Protein AF-A0A7Y0AXZ8-F1 (afdb_monomer)

Mean predicted aligned error: 7.58 Å

Organism: NCBI:txid2728849

Secondary structure (DSSP, 8-state):
-------SS-------TT--HHHHHHHHHHHHHHTT----SHHHHHHH-----TTTT---HHHHHHHHHHHHHHHHTT--

InterPro domains:
  IPR025582 YARHG domain [PF13308] (10-74)
  IPR025582 YARHG domain [SM01324] (1-75)
  IPR038434 YARHG domain superfamily [G3DSA:1.20.58.1690] (7-75)

Radius of gyration: 14.55 Å; Cα contacts (8 Å, |Δi|>4): 70; chains: 1; bounding box: 35×20×44 Å

Solvent-accessible surface area (backbone atoms only — not comparable to full-atom values): 4900 Å² total; per-residue (Å²): 142,83,85,79,91,71,74,101,69,86,90,69,91,74,74,62,83,86,48,51,59,69,50,41,52,47,56,46,48,48,58,32,42,78,24,14,24,63,46,83,50,68,71,52,28,74,76,64,37,55,28,74,40,91,67,54,37,63,68,54,76,68,54,47,53,53,42,54,51,43,52,51,49,31,49,75,72,65,65,108

pLDDT: mean 85.9, std 17.28, range [42.22, 96.94]

Foldseek 3Di:
DDDDP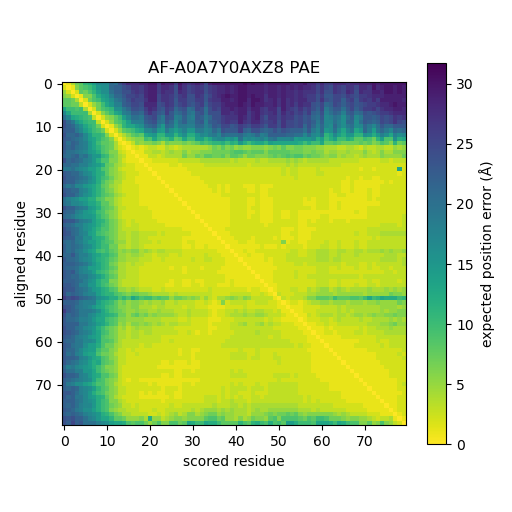DDPDDPDPDPLLPDDLVRLVVVLLVLQLVQQAQDDDPVSCVVSNRSHDPVRSDDDPVNVVVNVVSVVSCVVNVVD

Structure (mmCIF, N/CA/C/O backbone):
data_AF-A0A7Y0AXZ8-F1
#
_entry.id   AF-A0A7Y0AXZ8-F1
#
loop_
_atom_site.group_PDB
_atom_site.id
_atom_site.type_symbol
_atom_site.label_atom_id
_atom_site.label_alt_id
_atom_site.label_comp_id
_atom_site.label_asym_id
_atom_site.label_entity_id
_atom_site.label_seq_id
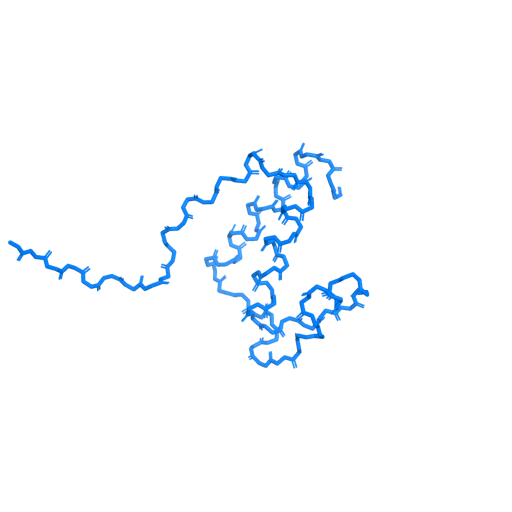_atom_site.pdbx_PDB_ins_code
_atom_site.Cartn_x
_atom_site.Cartn_y
_atom_site.Cartn_z
_atom_site.occupancy
_atom_site.B_iso_or_equiv
_atom_site.auth_seq_id
_atom_site.auth_comp_id
_atom_site.auth_asym_id
_atom_site.auth_atom_id
_atom_site.pdbx_PDB_model_num
ATOM 1 N N . MET A 1 1 ? -25.985 -7.495 -32.736 1.00 42.22 1 MET A N 1
ATOM 2 C CA . MET A 1 1 ? -24.965 -8.150 -31.891 1.00 42.22 1 MET A CA 1
ATOM 3 C C . MET A 1 1 ? -23.668 -7.389 -32.089 1.00 42.22 1 MET A C 1
ATOM 5 O O . MET A 1 1 ? -23.116 -7.458 -33.176 1.00 42.22 1 MET A O 1
ATOM 9 N N . VAL A 1 2 ? -23.244 -6.590 -31.113 1.00 44.47 2 VAL A N 1
ATOM 10 C CA . VAL A 1 2 ? -21.955 -5.887 -31.164 1.00 44.47 2 VAL A CA 1
ATOM 11 C C . VAL A 1 2 ? -21.192 -6.328 -29.925 1.00 44.47 2 VAL A C 1
ATOM 13 O O . VAL A 1 2 ? -21.618 -6.053 -28.807 1.00 44.47 2 VAL A O 1
ATOM 16 N N . VAL A 1 3 ? -20.130 -7.102 -30.131 1.00 46.28 3 VAL A N 1
ATOM 17 C CA . VAL A 1 3 ? -19.209 -7.525 -29.077 1.00 46.28 3 VAL A CA 1
ATOM 18 C C . VAL A 1 3 ? -18.212 -6.385 -28.900 1.00 46.28 3 VAL A C 1
ATOM 20 O O . VAL A 1 3 ? -17.358 -6.168 -29.754 1.00 46.28 3 VAL A O 1
ATOM 23 N N . GLY A 1 4 ? -18.361 -5.614 -27.824 1.00 49.97 4 GLY A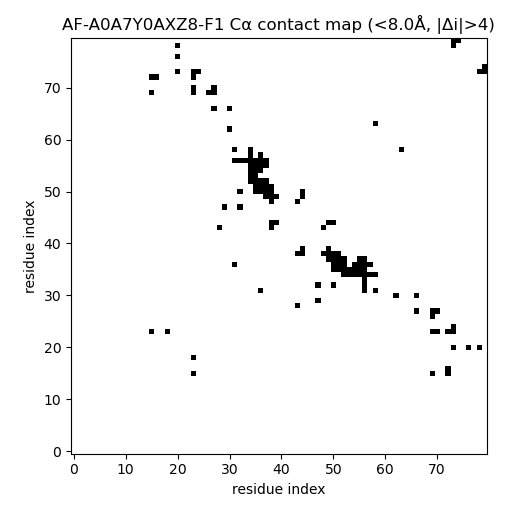 N 1
ATOM 24 C CA . GLY A 1 4 ? -17.369 -4.630 -27.406 1.00 49.97 4 GLY A CA 1
ATOM 25 C C . GLY A 1 4 ? -16.309 -5.308 -26.546 1.00 49.97 4 GLY A C 1
ATOM 26 O O . GLY A 1 4 ? -16.534 -5.541 -25.362 1.00 49.97 4 GLY A O 1
ATOM 27 N N . MET A 1 5 ? -15.163 -5.636 -27.140 1.00 52.06 5 MET A N 1
ATOM 28 C CA . MET A 1 5 ? -13.949 -6.035 -26.423 1.00 52.06 5 MET A CA 1
ATOM 29 C C . MET A 1 5 ? -13.376 -4.802 -25.704 1.00 52.06 5 MET A C 1
ATOM 31 O O . MET A 1 5 ? -12.559 -4.073 -26.258 1.00 52.06 5 MET A O 1
ATOM 35 N N . GLY A 1 6 ? -13.863 -4.537 -24.489 1.00 46.66 6 GLY A N 1
ATOM 36 C CA . GLY A 1 6 ? -13.308 -3.555 -23.558 1.00 46.66 6 GLY A CA 1
ATOM 37 C C . GLY A 1 6 ? -12.338 -4.229 -22.587 1.00 46.66 6 GLY A C 1
ATOM 38 O O . GLY A 1 6 ? -12.658 -5.254 -21.995 1.00 46.66 6 GLY A O 1
ATOM 39 N N . SER A 1 7 ? -11.140 -3.666 -22.476 1.00 45.06 7 SER A N 1
ATOM 40 C CA . SER A 1 7 ? -9.992 -4.093 -21.674 1.00 45.06 7 SER A CA 1
ATOM 41 C C . SER A 1 7 ? -10.329 -4.602 -20.263 1.00 45.06 7 SER A C 1
ATOM 43 O O . SER A 1 7 ? -11.125 -4.004 -19.549 1.00 45.06 7 SER A O 1
ATOM 45 N N . LEU A 1 8 ? -9.633 -5.660 -19.829 1.00 51.03 8 LEU A N 1
ATOM 46 C CA . LEU A 1 8 ? -9.722 -6.340 -18.521 1.00 51.03 8 LEU A CA 1
ATOM 47 C C . LEU A 1 8 ? -9.282 -5.488 -17.299 1.00 51.03 8 LEU A C 1
ATOM 49 O O . LEU A 1 8 ? -8.826 -6.029 -16.294 1.00 51.03 8 LEU A O 1
ATOM 53 N N . GLY A 1 9 ? -9.379 -4.161 -17.366 1.00 50.16 9 GLY A N 1
ATOM 54 C CA . GLY A 1 9 ? -8.954 -3.247 -16.309 1.00 50.16 9 GLY A CA 1
ATOM 55 C C . GLY A 1 9 ? -10.074 -2.292 -15.920 1.00 50.16 9 GLY A C 1
ATOM 56 O O . GLY A 1 9 ? -10.463 -1.451 -16.718 1.00 50.16 9 GLY A O 1
ATOM 57 N N . GLU A 1 10 ? -10.540 -2.415 -14.676 1.00 45.00 10 GLU A N 1
ATOM 58 C CA . GLU A 1 10 ? -11.369 -1.430 -13.962 1.00 45.00 10 GLU A CA 1
ATOM 59 C C . GLU A 1 10 ? -12.835 -1.284 -1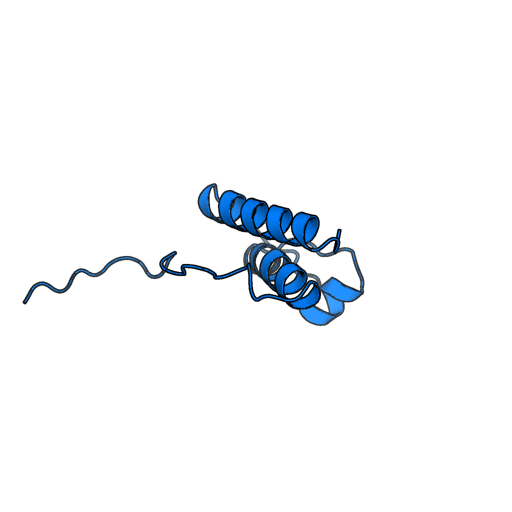4.397 1.00 45.00 10 GLU A C 1
ATOM 61 O O . GLU A 1 10 ? -13.312 -0.207 -14.738 1.00 45.00 10 GLU A O 1
ATOM 66 N N . VAL A 1 11 ? -13.602 -2.360 -14.194 1.00 44.28 11 VAL A N 1
ATOM 67 C CA . VAL A 1 11 ? -15.016 -2.244 -13.793 1.00 44.28 11 VAL A CA 1
ATOM 68 C C . VAL A 1 11 ? -15.227 -3.032 -12.499 1.00 44.28 11 VAL A C 1
ATOM 70 O O . VAL A 1 11 ? -15.933 -4.031 -12.461 1.00 44.28 11 VAL A O 1
ATOM 73 N N . TYR A 1 12 ? -14.563 -2.608 -11.425 1.00 53.84 12 TYR A N 1
ATOM 74 C CA . TYR A 1 12 ? -14.952 -3.018 -10.080 1.00 53.84 12 TYR A CA 1
ATOM 75 C C . TYR A 1 12 ? -15.433 -1.766 -9.354 1.00 53.84 12 TYR A C 1
ATOM 77 O O . TYR A 1 12 ? -14.618 -0.945 -8.928 1.00 53.84 12 TYR A O 1
ATOM 85 N N . ALA A 1 13 ? -16.751 -1.601 -9.243 1.00 56.06 13 ALA A N 1
ATOM 86 C CA . ALA A 1 13 ? -17.317 -0.797 -8.170 1.00 56.06 13 ALA A CA 1
ATOM 87 C C . ALA A 1 13 ? -16.960 -1.536 -6.872 1.00 56.06 13 ALA A C 1
ATOM 89 O O . ALA A 1 13 ? -17.593 -2.523 -6.517 1.00 56.06 13 ALA A O 1
ATOM 90 N N . GLN A 1 14 ? -15.822 -1.182 -6.280 1.00 67.00 14 GLN A N 1
ATOM 91 C CA . GLN A 1 14 ? -15.362 -1.789 -5.038 1.00 67.00 14 GLN A CA 1
ATOM 92 C C . GLN A 1 14 ? -16.139 -1.132 -3.895 1.00 67.00 14 GLN A C 1
ATOM 94 O O . GLN A 1 14 ? -15.931 0.049 -3.612 1.00 67.00 14 GLN A O 1
ATOM 99 N N . ASP A 1 15 ? -17.049 -1.883 -3.276 1.00 80.44 15 ASP A N 1
ATOM 100 C CA . ASP A 1 15 ? -17.830 -1.431 -2.123 1.00 80.44 15 ASP A CA 1
ATOM 101 C C . ASP A 1 15 ? -16.979 -1.520 -0.847 1.00 80.44 15 ASP A C 1
ATOM 103 O O . ASP A 1 15 ? -16.967 -2.527 -0.142 1.00 80.44 15 ASP A O 1
ATOM 107 N N . TYR A 1 16 ? -16.229 -0.454 -0.563 1.00 87.06 16 TYR A N 1
ATOM 108 C CA . TYR A 1 16 ? -15.357 -0.359 0.616 1.00 87.06 16 TYR A CA 1
ATOM 109 C C . TYR A 1 16 ? -16.115 -0.113 1.934 1.00 87.06 16 TYR A C 1
ATOM 111 O O . TYR A 1 16 ? -15.575 -0.387 3.000 1.00 87.06 16 TYR A O 1
ATOM 119 N N . ASP A 1 17 ? -17.361 0.363 1.873 1.00 84.31 17 ASP A N 1
ATOM 120 C CA . ASP A 1 17 ? -18.195 0.692 3.043 1.00 84.31 17 ASP A CA 1
ATOM 121 C C . ASP A 1 17 ? -18.459 -0.526 3.949 1.00 84.31 17 ASP A C 1
ATOM 123 O O . ASP A 1 17 ? -18.368 -0.449 5.172 1.00 84.31 17 ASP A O 1
ATOM 127 N N . GLY A 1 18 ? -18.700 -1.695 3.348 1.00 86.62 18 GLY A N 1
ATOM 128 C CA . GLY A 1 18 ? -18.949 -2.944 4.07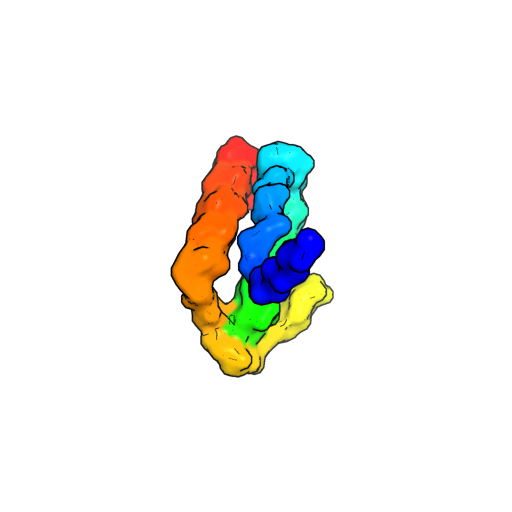6 1.00 86.62 18 GLY A CA 1
ATOM 129 C C . GLY A 1 18 ? -17.689 -3.706 4.501 1.00 86.62 18 GLY A C 1
ATOM 130 O O . GLY A 1 18 ? -17.800 -4.794 5.067 1.00 86.62 18 GLY A O 1
ATOM 131 N N . MET A 1 19 ? -16.495 -3.191 4.197 1.00 92.75 19 MET A N 1
ATOM 132 C CA . MET A 1 19 ? -15.239 -3.870 4.508 1.00 92.75 19 MET A CA 1
ATOM 133 C C . MET A 1 19 ? -14.764 -3.543 5.922 1.00 92.75 19 MET A C 1
ATOM 135 O O . MET A 1 19 ? -14.823 -2.406 6.372 1.00 92.75 19 MET A O 1
ATOM 139 N N . SER A 1 20 ? -14.227 -4.544 6.611 1.00 95.00 20 SER A N 1
ATOM 140 C CA . SER A 1 20 ? -13.495 -4.367 7.867 1.00 95.00 20 SER A CA 1
ATOM 141 C C . SER A 1 20 ? -12.138 -3.686 7.651 1.00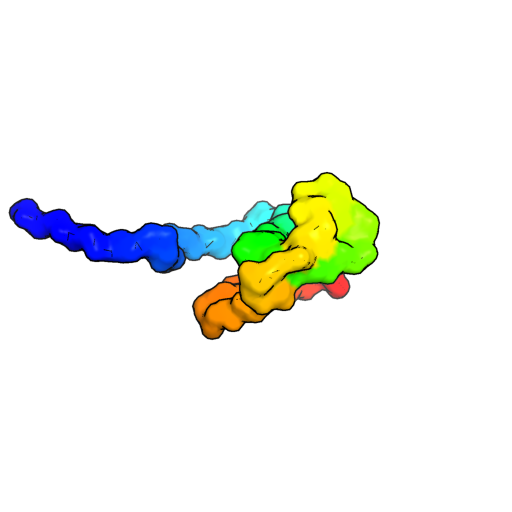 95.00 20 SER A C 1
ATOM 143 O O . SER A 1 20 ? -11.560 -3.761 6.565 1.00 95.00 20 SER A O 1
ATOM 145 N N . CYS A 1 21 ? -11.558 -3.126 8.719 1.00 95.44 21 CYS A N 1
ATOM 146 C CA . CYS A 1 21 ? -10.192 -2.584 8.723 1.00 95.44 21 CYS A CA 1
ATOM 147 C C . CY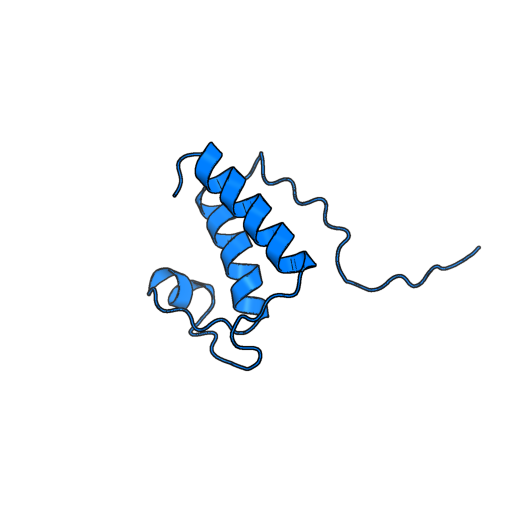S A 1 21 ? -9.154 -3.518 8.080 1.00 95.44 21 CYS A C 1
ATOM 149 O O . CYS A 1 21 ? -8.278 -3.082 7.336 1.00 95.44 21 CYS A O 1
ATOM 151 N N . GLU A 1 22 ? -9.252 -4.816 8.365 1.00 95.19 22 GLU A N 1
ATOM 152 C CA . GLU A 1 22 ? -8.326 -5.823 7.848 1.00 95.19 22 GLU A CA 1
ATOM 153 C C . GLU A 1 22 ? -8.497 -6.038 6.341 1.00 95.19 22 GLU A C 1
ATOM 155 O O . GLU A 1 22 ? -7.506 -6.204 5.628 1.00 95.19 22 GLU A O 1
ATOM 160 N N . GLN A 1 23 ? -9.736 -5.982 5.847 1.00 95.19 23 GLN A N 1
ATOM 161 C CA . GLN A 1 23 ? -10.039 -6.070 4.419 1.00 95.19 23 GLN A CA 1
ATOM 162 C C . GLN A 1 23 ? -9.583 -4.812 3.679 1.00 95.19 23 GLN A C 1
ATOM 164 O O . GLN A 1 23 ? -8.911 -4.932 2.662 1.00 95.19 23 GLN A O 1
ATOM 169 N N . LEU A 1 24 ? -9.846 -3.618 4.219 1.00 95.38 24 LEU A N 1
ATOM 170 C CA . LEU A 1 24 ? -9.363 -2.357 3.645 1.00 95.38 24 LEU A CA 1
ATOM 171 C C . LEU A 1 24 ? -7.831 -2.329 3.575 1.00 95.38 24 LEU A C 1
ATOM 173 O O . LEU A 1 24 ? -7.249 -2.029 2.527 1.00 95.38 24 LEU A O 1
ATOM 177 N N . TRP A 1 25 ? -7.169 -2.739 4.661 1.00 95.94 25 TRP A N 1
ATOM 178 C CA . TRP A 1 25 ? -5.720 -2.897 4.678 1.00 95.94 25 TRP A CA 1
ATOM 179 C C . TRP A 1 25 ? -5.262 -3.877 3.596 1.00 95.94 25 TRP A C 1
ATOM 181 O O . TRP A 1 25 ? -4.326 -3.569 2.852 1.00 95.94 25 TRP A O 1
ATOM 191 N N . TYR A 1 26 ? -5.907 -5.040 3.485 1.00 96.12 26 TYR A N 1
ATOM 192 C CA . TYR A 1 26 ? -5.549 -6.051 2.495 1.00 96.12 26 TYR A CA 1
ATOM 193 C C . TYR A 1 26 ? -5.699 -5.511 1.070 1.00 96.12 26 TYR A C 1
ATOM 195 O O . TYR A 1 26 ? -4.736 -5.573 0.310 1.00 96.12 26 TYR A O 1
ATOM 203 N N . GLU A 1 27 ? -6.841 -4.913 0.731 1.00 95.19 27 GLU A N 1
ATOM 204 C CA . GLU A 1 27 ? -7.134 -4.367 -0.599 1.00 95.19 27 GLU A CA 1
ATOM 205 C C . GLU A 1 27 ? -6.124 -3.295 -1.016 1.00 95.19 27 GLU A C 1
ATOM 207 O O . GLU A 1 27 ? -5.555 -3.344 -2.111 1.00 95.19 27 GLU A O 1
ATOM 212 N N . ARG A 1 28 ? -5.807 -2.357 -0.113 1.00 96.00 28 ARG A N 1
ATOM 213 C CA . ARG A 1 28 ? -4.784 -1.339 -0.381 1.00 96.00 28 ARG A CA 1
ATOM 214 C C . ARG A 1 28 ? -3.429 -1.982 -0.666 1.00 96.00 28 ARG A C 1
ATOM 216 O O . ARG A 1 28 ? -2.747 -1.607 -1.621 1.00 96.00 28 ARG A O 1
ATOM 223 N N . ASN A 1 29 ? -3.010 -2.928 0.174 1.00 96.25 29 ASN A N 1
ATOM 224 C CA . ASN A 1 29 ? -1.709 -3.575 0.028 1.00 96.25 29 ASN A CA 1
ATOM 225 C C . ASN A 1 29 ? -1.666 -4.517 -1.184 1.00 96.25 29 ASN A C 1
ATOM 227 O O . ASN A 1 29 ? -0.611 -4.637 -1.800 1.00 96.25 29 ASN A O 1
ATOM 231 N N . ALA A 1 30 ? -2.787 -5.103 -1.602 1.00 95.75 30 ALA A N 1
ATOM 232 C CA . ALA A 1 30 ? -2.868 -5.921 -2.806 1.00 95.75 30 ALA A CA 1
ATOM 233 C C . ALA A 1 30 ? -2.545 -5.107 -4.072 1.00 95.75 30 ALA A C 1
ATOM 235 O O . ALA A 1 30 ? -1.807 -5.585 -4.937 1.00 95.75 30 ALA A O 1
ATOM 236 N N . ILE A 1 31 ? -2.998 -3.846 -4.150 1.00 95.56 31 ILE A N 1
ATOM 237 C CA . ILE A 1 31 ? -2.650 -2.930 -5.254 1.00 95.56 31 ILE A CA 1
ATOM 238 C C . ILE A 1 31 ? -1.133 -2.694 -5.299 1.00 95.56 31 ILE A C 1
ATOM 240 O O . ILE A 1 31 ? -0.505 -2.804 -6.355 1.00 95.56 31 ILE A O 1
ATOM 244 N N . TYR A 1 32 ? -0.522 -2.423 -4.145 1.00 96.00 32 TYR A N 1
ATOM 245 C CA . TYR A 1 32 ? 0.926 -2.249 -4.035 1.00 96.00 32 TYR A CA 1
ATOM 246 C C . TYR A 1 32 ? 1.699 -3.527 -4.390 1.00 96.00 32 TYR A C 1
ATOM 248 O O . TYR A 1 32 ? 2.696 -3.469 -5.116 1.00 96.00 32 TYR A O 1
ATOM 256 N N . ALA A 1 33 ? 1.224 -4.687 -3.931 1.00 96.25 33 ALA A N 1
ATOM 257 C CA . ALA A 1 33 ? 1.827 -5.985 -4.213 1.00 96.25 33 ALA A CA 1
ATOM 258 C C . ALA A 1 33 ? 1.832 -6.289 -5.717 1.00 96.25 33 ALA A C 1
ATOM 260 O O . ALA A 1 33 ? 2.864 -6.689 -6.259 1.00 96.25 33 ALA A O 1
ATOM 261 N N . ALA A 1 34 ? 0.723 -6.008 -6.408 1.00 94.38 34 ALA A N 1
ATOM 262 C CA . ALA A 1 34 ? 0.603 -6.182 -7.855 1.00 94.38 34 ALA A CA 1
ATOM 263 C C . ALA A 1 34 ? 1.595 -5.315 -8.653 1.00 94.38 34 ALA A C 1
ATOM 265 O O . ALA A 1 34 ? 1.944 -5.651 -9.784 1.00 94.38 34 ALA A O 1
ATOM 266 N N . LYS A 1 35 ? 2.083 -4.212 -8.069 1.00 95.62 35 LYS A N 1
ATOM 267 C CA . LYS A 1 35 ? 3.108 -3.340 -8.665 1.00 95.62 35 LYS A CA 1
ATOM 268 C C . LYS A 1 35 ? 4.525 -3.605 -8.176 1.00 95.62 35 LYS A C 1
ATOM 270 O O . LYS A 1 35 ? 5.424 -2.836 -8.510 1.00 95.62 35 LYS A O 1
ATOM 275 N N . GLY A 1 36 ? 4.742 -4.663 -7.402 1.00 95.25 36 GLY A N 1
ATOM 276 C CA . GLY A 1 36 ? 6.066 -5.003 -6.891 1.00 95.25 36 GLY A CA 1
ATOM 277 C C . GLY A 1 36 ? 6.593 -3.997 -5.871 1.00 95.25 36 GLY A C 1
ATOM 278 O O . GLY A 1 36 ? 7.783 -3.681 -5.880 1.00 95.25 36 GLY A O 1
ATOM 279 N N . TYR A 1 37 ? 5.715 -3.468 -5.012 1.00 96.81 37 TYR A N 1
ATOM 280 C CA . TYR A 1 37 ? 6.099 -2.601 -3.898 1.00 96.81 37 TYR A CA 1
ATOM 281 C C . TYR A 1 37 ? 6.884 -3.344 -2.810 1.00 96.81 37 TYR A C 1
ATOM 283 O O . TYR A 1 37 ? 6.379 -4.282 -2.190 1.00 96.81 37 TYR A O 1
ATOM 291 N N . CYS A 1 38 ? 8.099 -2.871 -2.518 1.00 96.31 38 CYS A N 1
ATOM 292 C CA . CYS A 1 38 ? 8.999 -3.514 -1.563 1.00 96.31 38 CYS A CA 1
ATOM 293 C C . CYS A 1 38 ? 8.472 -3.392 -0.117 1.00 96.31 38 CYS A C 1
ATOM 295 O O . CYS A 1 38 ? 8.749 -2.415 0.587 1.00 96.31 38 CYS A O 1
ATOM 297 N N . PHE A 1 39 ? 7.735 -4.402 0.349 1.00 96.75 39 PHE A N 1
ATOM 298 C CA . PHE A 1 39 ? 7.154 -4.419 1.690 1.00 96.75 39 PHE A CA 1
ATOM 299 C C . PHE A 1 39 ? 8.219 -4.494 2.786 1.00 96.75 39 PHE A C 1
ATOM 301 O O . PHE A 1 39 ? 9.092 -5.365 2.786 1.00 96.75 39 PHE A O 1
ATOM 308 N N . LYS A 1 40 ? 8.103 -3.593 3.769 1.00 94.00 40 LYS A N 1
ATOM 309 C CA . LYS A 1 40 ? 9.027 -3.492 4.911 1.00 94.00 40 LYS A CA 1
ATOM 310 C C . LYS A 1 40 ? 8.509 -4.184 6.170 1.00 94.00 40 LYS A C 1
ATOM 312 O O . LYS A 1 40 ? 9.300 -4.696 6.954 1.00 94.00 40 LYS A O 1
ATOM 317 N N . THR A 1 41 ? 7.194 -4.203 6.373 1.00 94.75 41 THR A N 1
ATOM 318 C CA . THR A 1 41 ? 6.587 -4.759 7.587 1.00 94.75 41 THR A CA 1
ATOM 319 C C . THR A 1 41 ? 6.512 -6.281 7.511 1.00 94.75 41 THR A C 1
ATOM 321 O O . THR A 1 41 ? 6.248 -6.848 6.450 1.00 94.75 41 THR A O 1
ATOM 324 N N . GLN A 1 42 ? 6.712 -6.962 8.644 1.00 95.94 42 GLN A N 1
ATOM 325 C CA . GLN A 1 42 ? 6.635 -8.425 8.686 1.00 95.94 42 GLN A CA 1
ATOM 326 C C . GLN A 1 42 ? 5.237 -8.925 8.300 1.00 95.94 42 GLN A C 1
ATOM 328 O O . GLN A 1 42 ? 5.120 -9.877 7.539 1.00 95.94 42 GLN A O 1
ATOM 333 N N . ARG A 1 43 ? 4.181 -8.234 8.751 1.00 95.38 43 ARG A N 1
ATOM 334 C CA . ARG A 1 43 ? 2.789 -8.545 8.397 1.00 95.38 43 ARG A CA 1
ATOM 335 C C . ARG A 1 43 ? 2.573 -8.553 6.883 1.00 95.38 43 ARG A C 1
ATOM 337 O O . ARG A 1 43 ? 2.116 -9.554 6.346 1.00 95.38 43 ARG A O 1
ATOM 344 N N . ALA A 1 44 ? 2.945 -7.479 6.185 1.00 95.50 44 ALA A N 1
ATOM 345 C CA . ALA A 1 44 ? 2.764 -7.416 4.737 1.00 95.50 44 ALA A CA 1
ATOM 346 C C . ALA A 1 44 ? 3.645 -8.440 4.008 1.00 95.50 44 ALA A C 1
ATOM 348 O O . ALA A 1 44 ? 3.192 -9.061 3.055 1.00 95.50 44 ALA A O 1
ATOM 349 N N . ARG A 1 45 ? 4.864 -8.694 4.503 1.00 96.25 45 ARG A N 1
ATOM 350 C CA . ARG A 1 45 ? 5.743 -9.732 3.946 1.00 96.25 45 ARG A CA 1
ATOM 351 C C . ARG A 1 45 ? 5.197 -11.146 4.122 1.00 96.25 45 ARG A C 1
ATOM 353 O O . ARG A 1 45 ? 5.407 -11.968 3.239 1.00 96.25 45 ARG A O 1
ATOM 360 N N . ASN A 1 46 ? 4.511 -11.427 5.225 1.00 96.94 46 ASN A N 1
ATOM 361 C CA . ASN A 1 46 ? 3.881 -12.725 5.456 1.00 96.94 46 ASN A CA 1
ATOM 362 C C . ASN A 1 46 ? 2.688 -12.952 4.515 1.00 96.94 46 ASN A C 1
ATOM 364 O O . ASN A 1 46 ? 2.462 -14.081 4.101 1.00 96.94 46 ASN A O 1
ATOM 368 N N . VAL A 1 47 ? 1.947 -11.892 4.175 1.00 96.62 47 VAL A N 1
ATOM 369 C CA . VAL A 1 47 ? 0.739 -11.979 3.335 1.00 96.62 47 VAL A CA 1
ATOM 370 C C . VAL A 1 47 ? 1.062 -11.898 1.838 1.00 96.62 47 VAL A C 1
ATOM 372 O O . VAL A 1 47 ? 0.561 -12.698 1.057 1.00 96.62 47 VAL A O 1
ATOM 375 N N . PHE A 1 48 ? 1.908 -10.951 1.431 1.00 96.00 48 PHE A N 1
ATOM 376 C CA . PHE A 1 48 ? 2.184 -10.626 0.023 1.00 96.00 48 PHE A CA 1
ATOM 377 C C . PHE A 1 48 ? 3.611 -10.984 -0.425 1.00 96.00 48 PHE A C 1
ATOM 379 O O . PHE A 1 48 ? 3.965 -10.821 -1.593 1.00 96.00 48 PHE A O 1
ATOM 386 N N . GLY A 1 49 ? 4.465 -11.451 0.489 1.00 93.69 49 GLY A N 1
ATOM 387 C CA . GLY A 1 49 ? 5.889 -11.648 0.227 1.00 93.69 49 GLY A CA 1
ATOM 388 C C . GLY A 1 49 ? 6.696 -10.345 0.257 1.00 93.69 49 GLY A C 1
ATOM 389 O O . GLY A 1 49 ? 6.209 -9.268 0.595 1.00 93.69 49 GLY A O 1
ATOM 390 N N . ARG A 1 50 ? 7.989 -10.423 -0.090 1.00 90.62 50 ARG A N 1
ATOM 391 C CA . ARG A 1 50 ? 8.877 -9.239 -0.095 1.00 90.62 50 ARG A CA 1
ATOM 392 C C . ARG A 1 50 ? 8.522 -8.233 -1.198 1.00 90.62 50 ARG A C 1
ATOM 394 O O . ARG A 1 50 ? 8.825 -7.056 -1.040 1.00 90.62 50 ARG A O 1
ATOM 401 N N . GLY A 1 51 ? 7.924 -8.717 -2.292 1.00 78.38 51 GLY A N 1
ATOM 402 C CA . GLY A 1 51 ? 7.340 -7.907 -3.361 1.00 78.38 51 GLY A CA 1
ATOM 403 C C . GLY A 1 51 ? 8.251 -6.814 -3.908 1.00 78.38 51 GLY A C 1
ATOM 404 O O . GLY A 1 51 ? 7.849 -5.679 -3.916 1.00 78.38 51 GLY A O 1
ATOM 405 N N . CYS A 1 52 ? 9.478 -7.091 -4.339 1.00 93.31 52 CYS A N 1
ATOM 406 C CA . CYS A 1 52 ? 10.415 -6.025 -4.719 1.00 93.31 52 CYS A CA 1
ATOM 407 C C . CYS A 1 52 ? 10.929 -6.234 -6.144 1.00 93.31 52 CYS A C 1
ATOM 409 O O . CYS A 1 52 ? 11.990 -6.825 -6.342 1.00 93.31 52 CYS A O 1
ATOM 411 N N . PHE A 1 53 ? 10.137 -5.805 -7.127 1.00 93.81 53 PHE A N 1
ATOM 412 C CA . PHE A 1 53 ? 10.418 -5.965 -8.557 1.00 93.81 53 PHE A CA 1
ATOM 413 C C . PHE A 1 53 ? 9.865 -4.771 -9.355 1.00 93.81 53 PHE A C 1
ATOM 415 O O . PHE A 1 53 ? 8.918 -4.135 -8.890 1.00 93.81 53 PHE A O 1
ATOM 422 N N . PRO A 1 54 ? 10.421 -4.440 -10.541 1.00 92.56 54 PRO A N 1
ATOM 423 C CA . PRO A 1 54 ? 9.892 -3.363 -11.378 1.00 92.56 54 PRO A CA 1
ATOM 424 C C . PRO A 1 54 ? 8.389 -3.561 -11.652 1.00 92.56 54 PRO A C 1
ATOM 426 O O . PRO A 1 54 ? 8.003 -4.662 -12.039 1.00 92.56 54 PRO A O 1
ATOM 429 N N . PRO A 1 55 ? 7.533 -2.535 -11.486 1.00 94.00 55 PRO A N 1
ATOM 430 C CA . PRO A 1 55 ? 7.845 -1.105 -11.401 1.00 94.00 55 PRO A CA 1
ATOM 431 C C . PRO A 1 55 ? 8.036 -0.543 -9.974 1.00 94.00 55 PRO A C 1
ATOM 433 O O . PRO A 1 55 ? 7.930 0.667 -9.778 1.00 94.00 55 PRO A O 1
ATOM 436 N N . TYR A 1 56 ? 8.326 -1.387 -8.983 1.00 93.62 56 TYR A N 1
ATOM 437 C CA . TYR A 1 56 ? 8.669 -1.007 -7.605 1.00 93.62 56 TYR A CA 1
ATOM 438 C C . TYR A 1 56 ? 7.578 -0.227 -6.860 1.00 93.62 56 TYR A C 1
ATOM 440 O O . TYR A 1 56 ? 7.855 0.699 -6.098 1.00 93.62 56 TYR A O 1
ATOM 448 N N . GLY A 1 57 ? 6.318 -0.594 -7.083 1.00 93.38 57 GLY A N 1
ATOM 449 C CA . GLY A 1 57 ? 5.167 0.043 -6.450 1.00 93.38 57 GLY A CA 1
ATOM 450 C C . GLY A 1 57 ? 4.710 1.333 -7.127 1.00 93.38 57 GLY A C 1
ATOM 451 O O . GLY A 1 57 ? 3.846 2.017 -6.587 1.00 93.38 57 GLY A O 1
ATOM 452 N N . LYS A 1 58 ? 5.255 1.684 -8.301 1.00 95.31 58 LYS A N 1
ATOM 453 C CA . LYS A 1 58 ? 4.757 2.825 -9.074 1.00 95.31 58 LYS A CA 1
ATOM 454 C C . LYS A 1 58 ? 3.323 2.555 -9.535 1.00 95.31 58 LYS A C 1
ATOM 456 O O . LYS A 1 58 ? 3.086 1.677 -10.365 1.00 95.31 58 LYS A O 1
ATOM 461 N N . LEU A 1 59 ? 2.393 3.339 -9.000 1.00 93.94 59 LEU A N 1
ATOM 462 C CA . LEU A 1 59 ? 0.976 3.272 -9.334 1.00 93.94 59 LEU A CA 1
ATOM 463 C C . LEU A 1 59 ? 0.655 4.139 -10.554 1.00 93.94 59 LEU A C 1
ATOM 465 O O . LEU A 1 59 ? 1.263 5.187 -10.786 1.00 93.94 59 LEU A O 1
ATOM 469 N N . THR A 1 60 ? -0.330 3.704 -11.329 1.00 94.50 60 THR A N 1
ATOM 470 C CA . THR A 1 60 ? -0.998 4.548 -12.324 1.00 94.50 60 THR A CA 1
ATOM 471 C C . THR A 1 60 ? -1.935 5.552 -11.636 1.00 94.50 60 THR A C 1
ATOM 473 O O . THR A 1 60 ? -2.305 5.360 -10.475 1.00 94.50 60 THR A O 1
ATOM 476 N N . PRO A 1 61 ? -2.390 6.614 -12.329 1.00 94.25 61 PRO A N 1
ATOM 477 C CA . PRO A 1 61 ? -3.361 7.546 -11.755 1.00 94.25 61 PRO A CA 1
ATOM 478 C C . PRO A 1 61 ? -4.676 6.888 -11.299 1.00 94.25 61 PRO A C 1
ATOM 480 O O . PRO A 1 61 ? -5.257 7.332 -10.312 1.00 94.25 61 PRO A O 1
ATOM 483 N N . GLY A 1 62 ? -5.145 5.836 -11.984 1.00 92.81 62 GLY A N 1
ATOM 484 C CA . GLY A 1 62 ? -6.349 5.088 -11.593 1.00 92.81 62 GLY A CA 1
ATOM 485 C C . GLY A 1 62 ? -6.148 4.317 -10.289 1.00 92.81 62 GLY A C 1
ATOM 486 O O . GLY A 1 62 ? -6.918 4.465 -9.341 1.00 92.81 62 GLY A O 1
ATOM 487 N N . GLU A 1 63 ? -5.036 3.596 -10.185 1.00 94.06 63 GLU A N 1
ATOM 488 C CA . GLU A 1 63 ? -4.667 2.853 -8.976 1.00 94.06 63 GLU A CA 1
ATOM 489 C C . GLU A 1 63 ? -4.423 3.776 -7.786 1.00 94.06 63 GLU A C 1
ATOM 491 O O . GLU A 1 63 ? -4.861 3.475 -6.678 1.00 94.06 63 GLU A O 1
ATOM 496 N N . GLN A 1 64 ? -3.795 4.931 -8.016 1.00 95.69 64 GLN A N 1
ATOM 497 C CA . GLN A 1 64 ? -3.617 5.940 -6.979 1.00 95.69 64 GLN A CA 1
ATOM 498 C C . GLN A 1 64 ? -4.969 6.431 -6.447 1.00 95.69 64 GLN A C 1
ATOM 500 O O . GLN A 1 64 ? -5.141 6.534 -5.236 1.00 95.69 64 GLN A O 1
ATOM 505 N N . ARG A 1 65 ? -5.951 6.683 -7.326 1.00 94.75 65 ARG A N 1
ATOM 506 C CA . ARG A 1 65 ? -7.314 7.056 -6.907 1.00 94.75 65 ARG A CA 1
ATOM 507 C C . ARG A 1 65 ? -7.975 5.950 -6.090 1.00 94.75 65 ARG A C 1
ATOM 509 O O . ARG A 1 65 ? -8.610 6.249 -5.083 1.00 94.75 65 ARG A O 1
ATOM 516 N N . ARG A 1 66 ? -7.811 4.686 -6.491 1.00 93.69 66 ARG A N 1
ATOM 517 C CA . ARG A 1 66 ? -8.344 3.534 -5.746 1.00 93.69 66 ARG A CA 1
ATOM 518 C C . ARG A 1 66 ? -7.734 3.433 -4.353 1.00 93.69 66 ARG A C 1
ATOM 520 O O . ARG A 1 66 ? -8.480 3.325 -3.388 1.00 93.69 66 ARG A O 1
ATOM 527 N N . VAL A 1 67 ? -6.409 3.536 -4.244 1.00 95.12 67 VAL A N 1
ATOM 528 C CA . VAL A 1 67 ? -5.706 3.560 -2.954 1.00 95.12 67 VAL A CA 1
ATOM 529 C C . VAL A 1 67 ? -6.206 4.711 -2.088 1.00 95.12 67 VAL A C 1
ATOM 531 O O . VAL A 1 67 ? -6.564 4.478 -0.940 1.00 95.12 67 VAL A O 1
ATOM 534 N N . SER A 1 68 ? -6.297 5.927 -2.631 1.00 95.06 68 SER A N 1
ATOM 535 C CA . SER A 1 68 ?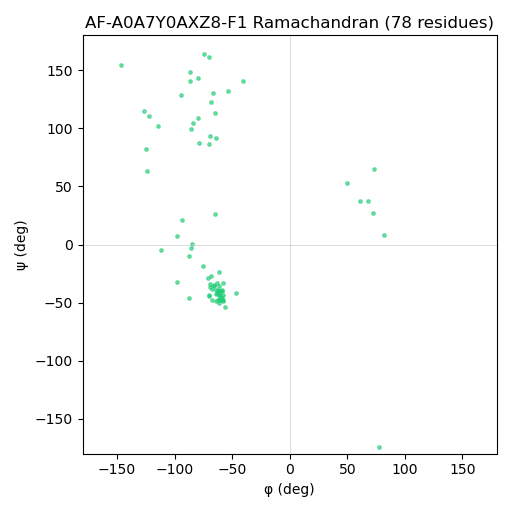 -6.787 7.082 -1.873 1.00 95.06 68 SER A CA 1
ATOM 536 C C . SER A 1 68 ? -8.232 6.912 -1.397 1.00 95.06 68 SER A C 1
ATOM 538 O O . SER A 1 68 ? -8.541 7.340 -0.292 1.00 95.06 68 SER A O 1
ATOM 540 N N . ASN A 1 69 ? -9.103 6.262 -2.177 1.00 94.12 69 ASN A N 1
ATOM 541 C CA . ASN A 1 69 ? -10.461 5.931 -1.738 1.00 94.12 69 ASN A CA 1
ATOM 542 C C . ASN A 1 69 ? -10.432 4.945 -0.554 1.00 94.12 69 ASN A C 1
ATOM 544 O O . ASN A 1 69 ? -11.031 5.213 0.480 1.00 94.12 69 ASN A O 1
ATOM 548 N N . ILE A 1 70 ? -9.654 3.859 -0.646 1.00 94.38 70 ILE A N 1
ATOM 549 C CA . ILE A 1 70 ? -9.507 2.893 0.458 1.00 94.38 70 ILE A CA 1
ATOM 550 C C . ILE A 1 70 ? -8.981 3.577 1.725 1.00 94.38 70 ILE A C 1
ATOM 552 O O . ILE A 1 70 ? -9.502 3.349 2.811 1.00 94.38 70 ILE A O 1
ATOM 556 N N . GLU A 1 71 ? -7.981 4.451 1.599 1.00 94.81 71 GLU A N 1
ATOM 557 C CA . GLU A 1 71 ? -7.430 5.180 2.744 1.00 94.81 71 GLU A CA 1
ATOM 558 C C . GLU A 1 71 ? -8.450 6.110 3.409 1.00 94.81 71 GLU A C 1
ATOM 560 O O . GLU A 1 71 ? -8.406 6.275 4.626 1.00 94.81 71 GLU A O 1
ATOM 565 N N . GLN A 1 72 ? -9.380 6.698 2.649 1.00 95.06 72 GLN A N 1
ATOM 566 C CA . GLN A 1 72 ? -10.476 7.479 3.227 1.00 95.06 72 GLN A CA 1
ATOM 567 C C . GLN A 1 72 ? -11.387 6.602 4.088 1.00 95.06 72 GLN A C 1
ATOM 569 O O . GLN A 1 72 ? -11.736 7.002 5.197 1.00 95.06 72 GLN A O 1
ATOM 574 N N . TRP A 1 73 ? -11.716 5.396 3.621 1.00 94.69 73 TRP A N 1
ATOM 575 C CA . TRP A 1 73 ? -12.509 4.436 4.391 1.00 94.69 73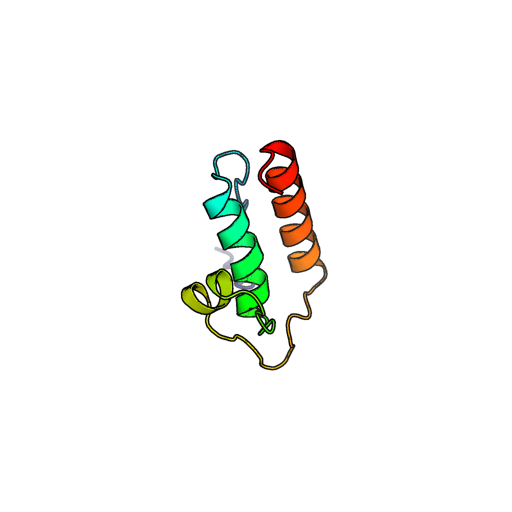 TRP A CA 1
ATOM 576 C C . TRP A 1 73 ? -11.770 3.912 5.623 1.00 94.69 73 TRP A C 1
ATOM 578 O O . TRP A 1 73 ? -12.373 3.801 6.688 1.00 94.69 73 TRP A O 1
ATOM 588 N N . GLU A 1 74 ? -10.459 3.667 5.527 1.00 94.38 74 GLU A N 1
ATOM 589 C CA . GLU A 1 74 ? -9.638 3.295 6.689 1.00 94.38 74 GLU A CA 1
ATOM 590 C C . GLU A 1 74 ? -9.676 4.379 7.776 1.00 94.38 74 GLU A C 1
ATOM 592 O O . GLU A 1 74 ? -9.759 4.057 8.960 1.00 94.38 74 GLU A O 1
ATOM 597 N N . VAL A 1 75 ? -9.640 5.659 7.387 1.00 94.62 75 VAL A N 1
ATOM 598 C CA . VAL A 1 75 ? -9.763 6.788 8.323 1.00 94.62 75 VAL A CA 1
ATOM 599 C C . VAL A 1 75 ? -11.184 6.892 8.876 1.00 94.62 75 VAL A C 1
ATOM 601 O O . VAL A 1 75 ? -11.349 7.068 10.080 1.00 94.62 75 VAL A O 1
ATOM 604 N N . TYR A 1 76 ? -12.208 6.747 8.030 1.00 92.31 76 TYR A N 1
ATOM 605 C CA . TYR A 1 76 ? -13.613 6.785 8.449 1.00 92.31 76 TYR A CA 1
ATOM 606 C C . TYR A 1 76 ? -13.937 5.710 9.497 1.00 92.31 76 TYR A C 1
ATOM 608 O O . TYR A 1 76 ? -14.646 5.984 10.462 1.00 92.31 76 TYR A O 1
ATOM 616 N N . GLN A 1 77 ? -13.366 4.513 9.347 1.00 90.94 77 GLN A N 1
ATOM 617 C CA . GLN A 1 77 ? -13.524 3.413 10.299 1.00 90.94 77 GLN A CA 1
ATOM 618 C C . GLN A 1 77 ? -12.532 3.446 11.480 1.00 90.94 77 GLN A C 1
ATOM 620 O O . GLN A 1 77 ? -12.624 2.607 12.374 1.00 90.94 77 GLN A O 1
ATOM 625 N N . GLY A 1 78 ? -11.594 4.400 11.523 1.00 92.81 78 GLY A N 1
ATOM 626 C CA . GLY A 1 78 ? -10.632 4.543 12.625 1.00 92.81 78 GLY A CA 1
ATOM 627 C C . GLY A 1 78 ? -9.540 3.466 12.664 1.00 92.81 78 GLY A C 1
ATOM 628 O O . GLY A 1 78 ? -9.013 3.153 13.729 1.00 92.81 78 GLY A O 1
ATOM 629 N N . CYS A 1 79 ? -9.207 2.882 11.514 1.00 89.62 79 CYS A N 1
ATOM 630 C CA . CYS A 1 79 ? -8.245 1.785 11.379 1.00 89.62 79 CYS A CA 1
ATOM 631 C C . CYS A 1 79 ? -6.787 2.249 11.208 1.00 89.62 79 CYS A C 1
ATOM 633 O O . CYS A 1 79 ? -5.877 1.414 11.180 1.00 89.62 79 CYS A O 1
ATOM 635 N N . LYS A 1 80 ? -6.571 3.551 10.997 1.00 80.69 80 LYS A N 1
ATOM 636 C CA . LYS A 1 80 ? -5.295 4.160 10.608 1.00 80.69 80 LYS A CA 1
ATOM 637 C C . LYS A 1 80 ? -4.946 5.334 11.511 1.00 80.69 80 LYS A C 1
ATOM 639 O O . LYS A 1 80 ? -5.872 6.101 11.850 1.00 80.69 80 LYS A O 1
#

Sequence (80 aa):
MVVGMGSLGEVYAQDYDGMSCEQLWYERNAIYAAKGYCFKTQRARNVFGRGCFPPYGKLTPGEQRRVSNIEQWEVYQGCK